Protein AF-A0A5J5KSU1-F1 (afdb_monomer)

InterPro domains:
  IPR002043 Uracil-DNA glycosylase family 1 [PTHR11264] (1-65)
  IPR036895 Uracil-DNA glycosylase-like domain superfamily [G3DSA:3.40.470.10] (1-66)
  IPR036895 Uracil-DNA glycosylase-like domain superfamily [SSF52141] (2-66)

Secondary structure (DSSP, 8-state):
---SHHHHHHHHHHHHHT-SS--EEEEESHHHHHHGGG---TTSEEEEE--SSTTTGGGTTTT---

Nearest PDB structures (foldseek):
  3tr7-assembly1_A  TM=9.215E-01  e=5.087E-05  Coxiella burnetii
  3zor-assembly1_A  TM=9.537E-01  e=1.734E-04  Bacillus subtilis subsp. subtilis str. 168
  5eug-assembly1_A  TM=9.482E-01  e=1.620E-04  Escherichia coli B
  1lqm-assembly4_G  TM=9.380E-01  e=2.278E-04  Escherichia coli
  8i6d-assembly1_A  TM=9.481E-01  e=8.899E-04  Mycobacterium tuberculosis H37Rv

Radius of gyration: 13.36 Å; Cα contacts (8 Å, |Δi|>4): 69; chains: 1; bounding box: 31×30×28 Å

Sequence (66 aa):
KKLGWATFTDHVLEELNNYDKPLVFILWGNHAIKAASGITNPQHLIIKGVHPSPLAASRGFFGSKP

Solvent-accessible surface area (backbone atoms only — not comparable to full-atom values): 4083 Å² total; per-residue (Å²): 134,91,84,57,58,65,64,55,52,50,51,53,50,53,54,58,39,69,45,94,63,73,47,78,47,80,26,52,25,72,67,46,48,56,69,51,64,79,60,71,49,84,69,44,48,79,47,78,46,40,27,76,52,85,94,38,15,88,80,45,29,71,88,52,83,125

pLDDT: mean 95.93, std 5.37, range [59.25, 98.44]

Organism: NCBI:txid1461025

Structure (mmCIF, N/CA/C/O backbone):
data_AF-A0A5J5KSU1-F1
#
_entry.id   AF-A0A5J5KSU1-F1
#
loop_
_atom_site.group_PDB
_atom_site.id
_atom_site.type_symbol
_atom_site.label_atom_id
_atom_site.label_alt_id
_atom_site.label_comp_id
_atom_site.label_asym_id
_atom_site.label_entity_id
_atom_site.label_seq_id
_atom_site.pdbx_PDB_ins_code
_atom_site.Cartn_x
_atom_site.Cartn_y
_atom_site.Cartn_z
_atom_site.occupancy
_atom_site.B_iso_or_equiv
_atom_s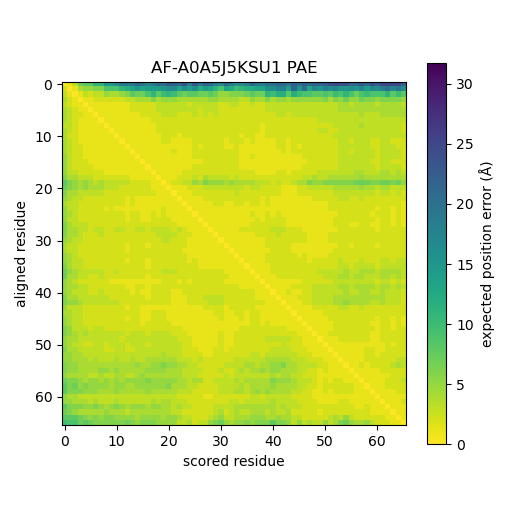ite.auth_seq_id
_atom_site.auth_comp_id
_atom_site.auth_asym_id
_atom_site.auth_atom_id
_atom_site.pdbx_PDB_model_num
ATOM 1 N N . LYS A 1 1 ? 16.378 14.456 -6.550 1.00 59.25 1 LYS A N 1
ATOM 2 C CA . LYS A 1 1 ? 15.899 15.416 -5.519 1.00 59.25 1 LYS A CA 1
ATOM 3 C C . LYS A 1 1 ? 14.837 14.704 -4.678 1.00 59.25 1 LYS A C 1
ATOM 5 O O . LYS A 1 1 ? 13.950 14.116 -5.281 1.00 59.25 1 LYS A O 1
ATOM 10 N N . LYS A 1 2 ? 14.926 14.686 -3.340 1.00 78.75 2 LYS A N 1
ATOM 11 C CA . LYS A 1 2 ? 13.823 14.208 -2.482 1.00 78.75 2 LYS A CA 1
ATOM 12 C C . LYS A 1 2 ? 12.841 15.369 -2.3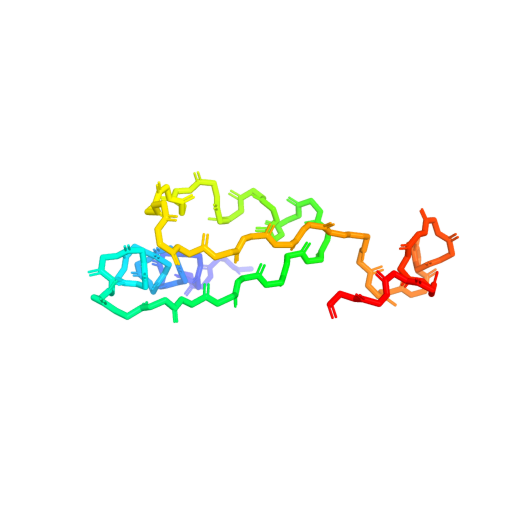17 1.00 78.75 2 LYS A C 1
ATOM 14 O O . LYS A 1 2 ? 13.223 16.388 -1.761 1.00 78.75 2 LYS A O 1
ATOM 19 N N . LEU A 1 3 ? 11.635 15.241 -2.869 1.00 92.81 3 LEU A N 1
ATOM 20 C CA . LEU A 1 3 ? 10.648 16.331 -2.940 1.00 92.81 3 LEU A CA 1
ATOM 21 C C . LEU A 1 3 ? 9.627 16.319 -1.786 1.00 92.81 3 LEU A C 1
ATOM 23 O O . LEU A 1 3 ? 8.670 17.074 -1.828 1.00 92.81 3 LEU A O 1
ATOM 27 N N . GLY A 1 4 ? 9.796 15.451 -0.782 1.00 93.94 4 GLY A N 1
ATOM 28 C CA . GLY A 1 4 ? 8.861 15.336 0.348 1.00 93.94 4 GLY A CA 1
ATOM 29 C C . GLY A 1 4 ? 7.620 14.473 0.088 1.00 93.94 4 GLY A C 1
ATOM 30 O O . GLY A 1 4 ? 6.830 14.272 0.999 1.00 93.94 4 GLY A O 1
ATOM 31 N N . TRP A 1 5 ? 7.471 13.899 -1.113 1.00 94.38 5 TRP A N 1
ATOM 32 C CA . TRP A 1 5 ? 6.324 13.046 -1.457 1.00 94.38 5 TRP A CA 1
ATOM 33 C C . TRP A 1 5 ? 6.102 11.876 -0.500 1.00 94.38 5 TRP A C 1
ATOM 35 O O . TRP A 1 5 ? 4.955 11.583 -0.202 1.00 94.38 5 TRP A O 1
ATOM 45 N N . ALA A 1 6 ? 7.176 11.254 0.002 1.00 93.56 6 ALA A N 1
ATOM 46 C CA . ALA A 1 6 ? 7.068 10.161 0.968 1.00 93.56 6 ALA A CA 1
ATOM 47 C C . ALA A 1 6 ? 6.306 10.601 2.227 1.00 93.56 6 ALA A C 1
ATOM 49 O O . ALA A 1 6 ? 5.310 9.985 2.567 1.00 93.56 6 ALA A O 1
ATOM 50 N N . THR A 1 7 ? 6.682 11.735 2.828 1.00 95.12 7 THR A N 1
ATOM 51 C CA . THR A 1 7 ? 6.001 12.294 4.007 1.00 95.12 7 THR A CA 1
ATOM 52 C C . THR A 1 7 ? 4.520 12.550 3.747 1.00 95.12 7 THR A C 1
ATOM 54 O O . THR A 1 7 ? 3.681 12.210 4.571 1.00 95.12 7 THR A O 1
ATOM 57 N N . PHE A 1 8 ? 4.185 13.113 2.583 1.00 96.19 8 PHE A N 1
ATOM 58 C CA . PHE A 1 8 ? 2.789 13.326 2.209 1.00 96.19 8 PHE A CA 1
ATOM 59 C C . PHE A 1 8 ? 2.023 12.002 2.094 1.00 96.19 8 PHE A C 1
ATOM 61 O O . PHE A 1 8 ? 0.950 11.860 2.673 1.00 96.19 8 PHE A O 1
ATOM 68 N N . THR A 1 9 ? 2.567 11.019 1.372 1.00 95.94 9 THR A N 1
ATOM 69 C CA . THR A 1 9 ? 1.896 9.724 1.191 1.00 95.94 9 THR A CA 1
ATOM 70 C C . THR A 1 9 ? 1.811 8.916 2.481 1.00 95.94 9 THR A C 1
ATOM 72 O O . THR A 1 9 ? 0.821 8.219 2.672 1.00 95.94 9 THR A O 1
ATOM 75 N N . ASP A 1 10 ? 2.801 9.030 3.368 1.00 96.25 10 ASP A N 1
ATOM 76 C CA . ASP A 1 10 ? 2.806 8.360 4.670 1.00 96.25 10 ASP A CA 1
ATOM 77 C C . ASP A 1 10 ? 1.650 8.885 5.538 1.00 96.25 10 ASP A C 1
ATOM 79 O O . ASP A 1 10 ? 0.890 8.087 6.082 1.00 96.25 10 ASP A O 1
ATOM 83 N N . HIS A 1 11 ? 1.429 10.205 5.567 1.00 97.75 11 HIS A N 1
ATOM 84 C CA . HIS A 1 11 ? 0.272 10.792 6.253 1.00 97.75 11 HIS A CA 1
ATOM 85 C C . HIS A 1 11 ? -1.063 10.403 5.613 1.00 97.75 11 HIS A C 1
ATOM 87 O O . HIS A 1 11 ? -2.021 10.120 6.321 1.00 97.75 11 HIS A O 1
ATOM 93 N N . VAL A 1 12 ? -1.146 10.332 4.280 1.00 98.12 12 VAL A N 1
ATOM 94 C CA . VAL A 1 12 ? -2.369 9.844 3.617 1.00 98.12 12 VAL A CA 1
ATOM 95 C C . VAL A 1 12 ? -2.683 8.406 4.044 1.00 98.12 12 VAL A C 1
ATOM 97 O O . VAL A 1 12 ? -3.838 8.087 4.305 1.00 98.12 12 VAL A O 1
ATOM 100 N N . LEU A 1 13 ? -1.677 7.531 4.135 1.00 98.00 13 LEU A N 1
ATOM 101 C CA . LEU A 1 13 ? -1.868 6.14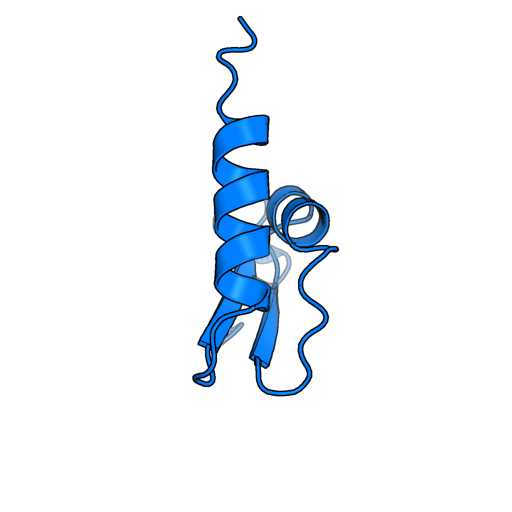8 4.583 1.00 98.00 13 LEU A CA 1
ATOM 102 C C . LEU A 1 13 ? -2.271 6.065 6.062 1.00 98.00 13 LEU A C 1
ATOM 104 O O . LEU A 1 13 ? -3.103 5.228 6.407 1.00 98.00 13 LEU A O 1
ATOM 108 N N . GLU A 1 14 ? -1.723 6.931 6.913 1.00 98.25 14 GLU A N 1
ATOM 109 C CA . GLU A 1 14 ? -2.108 7.051 8.324 1.00 98.25 14 GLU A CA 1
ATOM 110 C C . GLU A 1 14 ? -3.584 7.449 8.479 1.00 98.25 14 GLU A C 1
ATOM 112 O O . GLU A 1 14 ? -4.339 6.766 9.173 1.00 98.25 14 GLU A O 1
ATOM 117 N N . GLU A 1 15 ? -4.025 8.487 7.765 1.00 98.38 15 GLU A N 1
ATOM 118 C CA . GLU A 1 15 ? -5.426 8.924 7.765 1.00 98.38 15 GLU A CA 1
ATOM 119 C C . GLU A 1 15 ? -6.362 7.833 7.231 1.00 98.38 15 GLU A C 1
ATOM 121 O O . GLU A 1 15 ? -7.411 7.561 7.816 1.00 98.38 15 GLU A O 1
ATOM 126 N N . LEU A 1 16 ? -5.968 7.144 6.153 1.00 98.19 16 LEU A N 1
ATOM 127 C CA . LEU A 1 16 ? -6.755 6.041 5.600 1.00 98.19 16 LEU A CA 1
ATOM 128 C C . LEU A 1 16 ? -6.835 4.841 6.549 1.00 98.19 16 LEU A C 1
ATOM 130 O O . LEU A 1 16 ? -7.867 4.183 6.569 1.00 98.19 16 LEU A O 1
ATOM 134 N N . ASN A 1 17 ? -5.799 4.559 7.345 1.00 98.31 17 ASN A N 1
ATOM 135 C CA . ASN A 1 17 ? -5.843 3.503 8.362 1.00 98.31 17 ASN A CA 1
ATOM 136 C C . ASN A 1 17 ? -6.851 3.813 9.480 1.00 98.31 17 ASN A C 1
ATOM 138 O O . ASN A 1 17 ? -7.474 2.904 10.028 1.00 98.31 17 ASN A O 1
ATOM 142 N N . ASN A 1 18 ? -7.009 5.092 9.815 1.00 97.81 18 ASN A N 1
ATOM 143 C CA . ASN A 1 18 ? -7.964 5.556 10.820 1.00 97.81 18 ASN A CA 1
ATOM 144 C C . ASN A 1 18 ? -9.378 5.750 10.251 1.00 97.81 18 ASN A C 1
ATOM 146 O O . ASN A 1 18 ? -10.293 6.100 10.997 1.00 97.81 18 A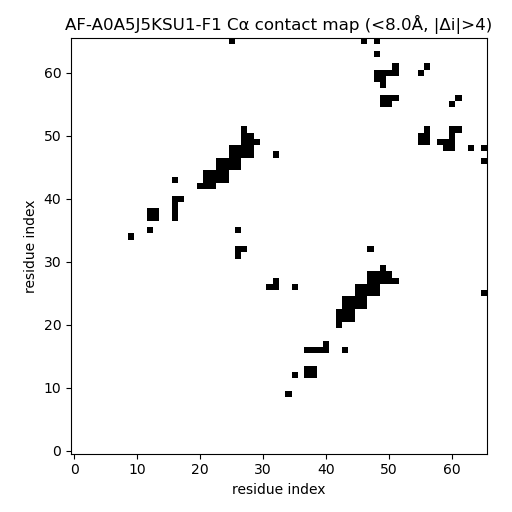SN A O 1
ATOM 150 N N . TYR A 1 19 ? -9.570 5.524 8.947 1.00 97.69 19 TYR A N 1
ATOM 151 C CA . TYR A 1 19 ? -10.863 5.687 8.305 1.00 97.69 19 TYR A CA 1
ATOM 152 C C . TYR A 1 19 ? -11.881 4.682 8.855 1.00 97.69 19 TYR A C 1
ATOM 154 O O . TYR A 1 19 ? -11.599 3.496 9.043 1.00 97.69 19 TYR A O 1
ATOM 162 N N . ASP A 1 20 ? -13.090 5.169 9.116 1.00 94.81 20 ASP A N 1
ATOM 163 C CA . ASP A 1 20 ? -14.144 4.441 9.822 1.00 94.81 20 ASP A CA 1
ATOM 164 C C . ASP A 1 20 ? -14.880 3.420 8.944 1.00 94.81 20 ASP A C 1
ATOM 166 O O . ASP A 1 20 ? -15.623 2.581 9.456 1.00 94.81 20 ASP A O 1
ATOM 170 N N . LYS A 1 21 ? -14.664 3.456 7.624 1.00 98.00 21 LYS A N 1
ATOM 171 C CA . LYS A 1 21 ? -15.261 2.512 6.674 1.00 98.00 21 LYS A CA 1
ATOM 172 C C . LYS A 1 21 ? -14.237 1.499 6.162 1.00 98.00 21 LYS A C 1
ATOM 174 O O . LYS A 1 21 ? -13.066 1.838 5.989 1.00 98.00 21 LYS A O 1
ATOM 179 N N . PRO A 1 22 ? -14.675 0.272 5.827 1.00 98.12 22 PRO A N 1
ATOM 180 C CA . PRO A 1 22 ? -13.823 -0.712 5.174 1.00 98.12 22 PRO A CA 1
ATOM 181 C C . PRO A 1 22 ? -13.220 -0.177 3.869 1.00 98.12 22 PRO A C 1
ATOM 183 O O . PRO A 1 22 ? -13.927 0.356 3.014 1.00 98.12 22 PRO A O 1
ATOM 186 N N . LEU A 1 23 ? -11.912 -0.371 3.707 1.00 98.44 23 LEU A N 1
ATOM 187 C CA . LEU A 1 23 ? -11.146 -0.029 2.513 1.00 98.44 23 LEU A CA 1
ATOM 188 C C . LEU A 1 23 ? -10.401 -1.264 2.013 1.00 98.44 23 LEU A C 1
ATOM 190 O O . LEU A 1 23 ? -10.053 -2.152 2.794 1.00 98.44 23 LEU A O 1
ATOM 194 N N . VAL A 1 24 ? -10.127 -1.298 0.709 1.00 98.38 24 VAL A N 1
ATOM 195 C CA . VAL A 1 24 ? -9.280 -2.320 0.089 1.00 98.38 24 VAL A CA 1
ATOM 196 C C . VAL A 1 24 ? -7.983 -1.670 -0.382 1.00 98.38 24 VAL A C 1
ATOM 198 O O . VAL A 1 24 ? -8.002 -0.756 -1.205 1.00 98.38 24 VAL A O 1
ATOM 201 N N . PHE A 1 25 ? -6.851 -2.165 0.116 1.00 98.31 25 PHE A N 1
ATOM 202 C CA . PHE A 1 25 ? -5.513 -1.746 -0.291 1.00 98.31 25 PHE A CA 1
ATOM 203 C C . PHE A 1 25 ? -4.913 -2.796 -1.223 1.00 98.31 25 PHE A C 1
ATOM 205 O O . PHE A 1 25 ? -4.560 -3.891 -0.783 1.00 98.31 25 PHE A O 1
ATOM 212 N N . ILE A 1 26 ? -4.757 -2.455 -2.503 1.00 98.31 26 ILE A N 1
ATOM 213 C CA . ILE A 1 26 ? -4.081 -3.309 -3.485 1.00 98.31 26 ILE A CA 1
ATOM 214 C C . ILE A 1 26 ? -2.628 -2.843 -3.623 1.00 98.31 26 ILE A C 1
ATOM 216 O O . ILE A 1 26 ? -2.339 -1.771 -4.155 1.00 98.31 26 ILE A O 1
ATOM 220 N N . LEU A 1 27 ? -1.699 -3.648 -3.109 1.00 98.25 27 LEU A N 1
ATOM 221 C CA . LEU A 1 27 ? -0.287 -3.314 -2.946 1.00 98.25 27 LEU A CA 1
ATOM 222 C C . LEU A 1 27 ? 0.574 -4.134 -3.906 1.00 98.25 27 LEU A C 1
ATOM 224 O O . LEU A 1 27 ? 0.944 -5.280 -3.630 1.00 98.25 27 LEU A O 1
ATOM 228 N N . TRP A 1 28 ? 0.938 -3.526 -5.030 1.00 98.12 28 TRP A N 1
ATOM 229 C CA . TRP A 1 28 ? 1.770 -4.168 -6.038 1.00 98.12 28 TRP A CA 1
ATOM 230 C C . TRP A 1 28 ? 3.251 -3.805 -5.891 1.00 98.12 28 TRP A C 1
ATOM 232 O O . TRP A 1 28 ? 3.673 -2.669 -6.108 1.00 98.12 28 TRP A O 1
ATOM 242 N N . GLY A 1 29 ? 4.069 -4.809 -5.579 1.00 97.81 29 GLY A N 1
ATOM 243 C CA . GLY A 1 29 ? 5.515 -4.690 -5.431 1.00 97.81 29 GLY A CA 1
ATOM 244 C C . GLY A 1 29 ? 5.979 -4.283 -4.031 1.00 97.81 29 GLY A C 1
ATOM 245 O O . GLY A 1 29 ? 5.261 -3.673 -3.241 1.00 97.81 29 GLY A O 1
ATOM 246 N N . ASN A 1 30 ? 7.243 -4.598 -3.735 1.00 97.19 30 ASN A N 1
ATOM 247 C CA . ASN A 1 30 ? 7.823 -4.426 -2.400 1.00 97.19 30 ASN A CA 1
ATOM 248 C C . ASN A 1 30 ? 7.816 -2.976 -1.902 1.00 97.19 30 ASN A C 1
ATOM 250 O O . ASN A 1 30 ? 7.785 -2.761 -0.697 1.00 97.19 30 ASN A O 1
ATOM 254 N N . HIS A 1 31 ? 7.857 -1.987 -2.797 1.00 96.31 31 HIS A N 1
ATOM 255 C CA . HIS A 1 31 ? 7.795 -0.583 -2.395 1.00 96.31 31 HIS A CA 1
ATOM 256 C C . HIS A 1 31 ? 6.418 -0.229 -1.814 1.00 96.31 31 HIS A C 1
ATOM 258 O O . HIS A 1 31 ? 6.349 0.311 -0.716 1.00 96.31 31 HIS A O 1
ATOM 264 N N . ALA A 1 32 ? 5.330 -0.599 -2.503 1.00 97.31 32 ALA A N 1
ATOM 265 C CA . ALA A 1 32 ? 3.964 -0.384 -2.020 1.00 97.31 32 ALA A CA 1
ATOM 266 C C . ALA A 1 32 ? 3.690 -1.175 -0.732 1.00 97.31 32 ALA A C 1
ATOM 268 O O . ALA A 1 32 ? 3.149 -0.634 0.227 1.00 97.31 32 ALA A O 1
ATOM 269 N N . ILE A 1 33 ? 4.143 -2.434 -0.678 1.00 97.75 33 ILE A N 1
ATOM 270 C CA . ILE A 1 33 ? 3.997 -3.293 0.507 1.00 97.75 33 ILE A CA 1
ATOM 271 C C . ILE A 1 33 ? 4.705 -2.693 1.729 1.00 97.75 33 ILE A C 1
ATOM 273 O O . ILE A 1 33 ? 4.180 -2.778 2.835 1.00 97.75 33 ILE A O 1
ATOM 277 N N . LYS A 1 34 ? 5.888 -2.093 1.542 1.00 97.25 34 LYS A N 1
ATOM 278 C CA . LYS A 1 34 ? 6.628 -1.432 2.625 1.00 97.25 34 LYS A CA 1
ATOM 279 C C . LYS A 1 34 ? 5.986 -0.116 3.055 1.00 97.25 34 LYS A C 1
ATOM 281 O O . LYS A 1 34 ? 5.937 0.130 4.251 1.00 97.25 34 LYS A O 1
ATOM 286 N N . ALA A 1 35 ? 5.508 0.697 2.112 1.00 96.06 35 ALA A N 1
ATOM 287 C CA . ALA A 1 35 ? 4.855 1.971 2.421 1.00 96.06 35 ALA A CA 1
ATOM 288 C C . ALA A 1 35 ? 3.583 1.767 3.262 1.00 96.06 35 ALA A C 1
ATOM 290 O O . ALA A 1 35 ? 3.348 2.483 4.224 1.00 96.06 35 ALA A O 1
ATOM 291 N N . ALA A 1 36 ? 2.804 0.728 2.959 1.00 96.81 36 ALA A N 1
ATOM 292 C CA . ALA A 1 36 ? 1.575 0.405 3.680 1.00 96.81 36 ALA A CA 1
ATOM 293 C C . ALA A 1 36 ? 1.784 -0.491 4.921 1.00 96.81 36 ALA A C 1
ATOM 295 O O . ALA A 1 36 ? 0.834 -1.120 5.383 1.00 96.81 36 ALA A O 1
ATOM 296 N N . SER A 1 37 ? 3.000 -0.589 5.476 1.00 96.00 37 SER A N 1
ATOM 297 C CA . SER A 1 37 ? 3.257 -1.407 6.676 1.00 96.00 37 SER A CA 1
ATOM 298 C C . SER A 1 37 ? 2.511 -0.913 7.923 1.00 96.00 37 SER A C 1
ATOM 300 O O . SER A 1 37 ? 2.265 -1.708 8.827 1.00 96.00 37 SER A O 1
ATOM 302 N N . GLY A 1 38 ? 2.137 0.371 7.952 1.00 96.31 38 GLY A N 1
ATOM 303 C CA . GLY A 1 38 ? 1.342 0.989 9.015 1.00 96.31 38 GLY A CA 1
ATOM 304 C C . GLY A 1 38 ? -0.167 0.736 8.926 1.00 96.31 38 GLY A C 1
ATOM 305 O O . GLY A 1 38 ? -0.881 1.058 9.874 1.00 96.31 38 GLY A O 1
ATOM 306 N N . ILE A 1 39 ? -0.667 0.140 7.833 1.00 97.88 39 ILE A N 1
ATOM 307 C CA . ILE A 1 39 ? -2.086 -0.219 7.716 1.00 97.88 39 ILE A CA 1
ATOM 308 C C . ILE A 1 39 ? -2.349 -1.459 8.581 1.00 97.88 39 ILE A C 1
ATOM 310 O O . ILE A 1 39 ? -1.992 -2.579 8.213 1.00 97.88 39 ILE A O 1
ATOM 314 N N . THR A 1 40 ? -2.946 -1.246 9.751 1.00 97.19 40 THR A N 1
ATOM 315 C CA . THR A 1 40 ? -3.176 -2.258 10.797 1.00 97.19 40 THR A CA 1
ATOM 316 C C . THR A 1 40 ? -4.647 -2.412 11.184 1.00 97.19 40 THR A C 1
ATOM 318 O O . THR A 1 40 ? -4.988 -3.347 11.908 1.00 97.19 40 THR A O 1
ATOM 321 N N . ASN A 1 41 ? -5.529 -1.534 10.700 1.00 97.44 41 ASN A N 1
ATOM 322 C CA . ASN A 1 41 ? -6.956 -1.589 10.995 1.00 97.44 41 ASN A CA 1
ATOM 323 C C . ASN A 1 41 ? -7.588 -2.887 10.438 1.00 97.44 41 ASN A C 1
ATOM 325 O O . ASN A 1 41 ? -7.562 -3.111 9.223 1.00 97.44 41 ASN A O 1
ATOM 329 N N . PRO A 1 42 ? -8.185 -3.740 11.296 1.00 97.00 42 PRO A N 1
ATOM 330 C CA . PRO A 1 42 ? -8.697 -5.054 10.902 1.00 97.00 42 PRO A CA 1
ATOM 331 C C . PRO A 1 42 ? -9.945 -4.998 10.009 1.00 97.00 42 PRO A C 1
ATOM 333 O O . PRO A 1 42 ? -10.333 -6.020 9.449 1.00 97.00 42 PRO A O 1
AT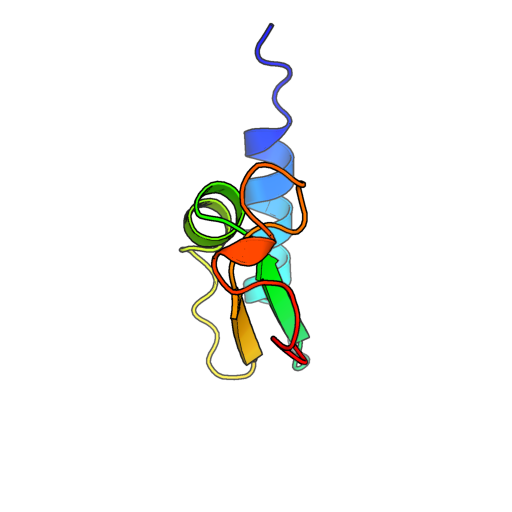OM 336 N N . GLN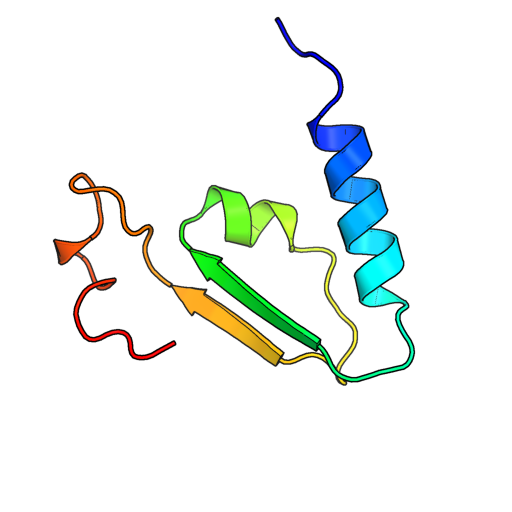 A 1 43 ? -10.586 -3.832 9.870 1.00 97.69 43 GLN A N 1
ATOM 337 C CA . GLN A 1 43 ? -11.715 -3.638 8.953 1.00 97.69 43 GLN A CA 1
ATOM 338 C C . GLN A 1 43 ? -11.271 -3.481 7.494 1.00 97.69 43 GLN A C 1
ATOM 340 O O . GLN A 1 43 ? -12.103 -3.528 6.586 1.00 97.69 43 GLN A O 1
ATOM 345 N N . HIS A 1 44 ? -9.982 -3.243 7.253 1.00 98.31 44 HIS A N 1
ATOM 346 C CA . HIS A 1 44 ? -9.442 -3.074 5.913 1.00 98.31 44 HIS A CA 1
ATOM 347 C C . HIS A 1 44 ? -8.951 -4.403 5.342 1.00 98.31 44 HIS A C 1
ATOM 349 O O . HIS A 1 44 ? -8.346 -5.222 6.034 1.00 98.31 44 HIS A O 1
ATOM 355 N N . LEU A 1 45 ? -9.163 -4.595 4.042 1.00 98.31 45 LEU A N 1
ATOM 356 C CA . LEU A 1 45 ? -8.613 -5.723 3.304 1.00 98.31 45 LEU A CA 1
ATOM 357 C C . LEU A 1 45 ? -7.305 -5.301 2.637 1.00 98.31 45 LEU A C 1
ATOM 359 O O . LEU A 1 45 ? -7.259 -4.312 1.908 1.00 98.31 45 LEU A O 1
ATOM 363 N N . ILE A 1 46 ? -6.245 -6.080 2.842 1.00 98.06 46 ILE A N 1
ATOM 364 C CA . ILE A 1 46 ? -4.944 -5.838 2.218 1.00 98.06 46 ILE A CA 1
ATOM 365 C C . ILE A 1 46 ? -4.639 -6.973 1.244 1.00 98.06 46 ILE A C 1
ATOM 367 O O . ILE A 1 46 ? -4.483 -8.125 1.647 1.00 98.06 46 ILE A O 1
ATOM 371 N N . ILE A 1 47 ? -4.482 -6.631 -0.032 1.00 98.25 47 ILE A N 1
ATOM 372 C CA . ILE A 1 47 ? -4.116 -7.555 -1.106 1.00 98.25 47 ILE A CA 1
ATOM 373 C C . ILE A 1 47 ? -2.706 -7.204 -1.561 1.00 98.25 47 ILE A C 1
ATOM 375 O O . ILE A 1 47 ? -2.439 -6.090 -2.005 1.00 98.25 47 ILE A O 1
ATOM 379 N N . LYS A 1 48 ? -1.776 -8.150 -1.434 1.00 97.81 48 LYS A N 1
ATOM 380 C CA . LYS A 1 48 ? -0.368 -7.963 -1.810 1.00 97.81 48 LYS A CA 1
ATOM 381 C C . LYS A 1 48 ? -0.069 -8.770 -3.063 1.00 97.81 48 LYS A C 1
ATOM 383 O O . LYS A 1 48 ? -0.455 -9.931 -3.156 1.00 97.81 48 LYS A O 1
ATOM 388 N N . GLY A 1 49 ? 0.654 -8.176 -4.005 1.00 97.12 49 GLY A N 1
ATOM 389 C CA . GLY A 1 49 ? 0.990 -8.837 -5.262 1.00 97.12 49 GLY A CA 1
ATOM 390 C C . GLY A 1 49 ? 2.274 -8.324 -5.896 1.00 97.12 49 GLY A C 1
ATOM 391 O O . GLY A 1 49 ? 2.911 -7.379 -5.426 1.00 97.12 49 GLY A O 1
ATOM 392 N N . VAL A 1 50 ? 2.664 -8.961 -6.995 1.00 97.88 50 VAL A N 1
ATOM 393 C CA . VAL A 1 50 ? 3.823 -8.552 -7.794 1.00 97.88 50 VAL A CA 1
ATOM 394 C C . VAL A 1 50 ? 3.499 -7.277 -8.581 1.00 97.88 50 VAL A C 1
ATOM 396 O O . VAL A 1 50 ? 2.356 -7.045 -8.954 1.00 97.88 50 VAL A O 1
ATOM 399 N N . HIS A 1 51 ? 4.503 -6.433 -8.832 1.00 98.00 51 HIS A N 1
ATOM 400 C CA . HIS A 1 51 ? 4.326 -5.196 -9.596 1.00 98.00 51 HIS A CA 1
ATOM 401 C C . HIS A 1 51 ? 3.957 -5.460 -11.076 1.00 98.00 51 HIS A C 1
ATOM 403 O O . HIS A 1 51 ? 4.578 -6.335 -11.683 1.00 98.00 51 HIS A O 1
ATOM 409 N N . PRO A 1 52 ? 3.036 -4.684 -11.692 1.00 97.31 52 PRO A N 1
ATOM 410 C CA . PRO A 1 52 ? 2.613 -4.850 -13.093 1.00 97.31 52 PRO A CA 1
ATOM 411 C C . PRO A 1 52 ? 3.670 -4.502 -14.147 1.00 97.31 52 PRO A C 1
ATOM 413 O O . PRO A 1 52 ? 3.480 -4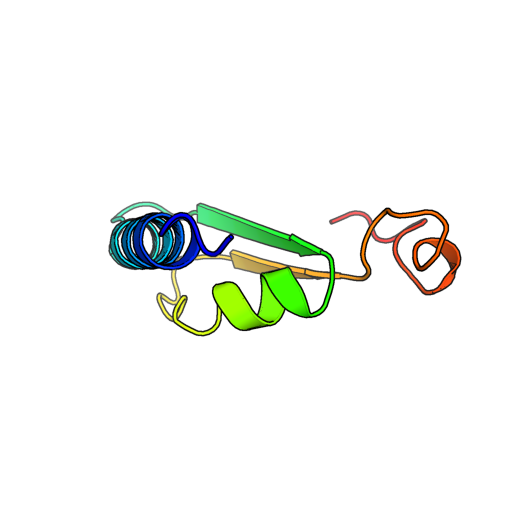.788 -15.325 1.00 97.31 52 PRO A O 1
ATOM 416 N N . SER A 1 53 ? 4.776 -3.857 -13.761 1.00 97.38 53 SER A N 1
ATOM 417 C CA . SER A 1 53 ? 5.869 -3.536 -14.695 1.00 97.38 53 SER A CA 1
ATOM 418 C C . SER A 1 53 ? 6.352 -4.795 -15.430 1.00 97.38 53 SER A C 1
ATOM 420 O O . SER A 1 53 ? 6.507 -5.833 -14.779 1.00 97.38 53 SER A O 1
ATOM 422 N N . PRO A 1 54 ? 6.705 -4.708 -16.731 1.00 96.44 54 PRO A N 1
ATOM 423 C CA . PRO A 1 54 ? 7.258 -5.831 -17.494 1.00 96.44 54 PRO A CA 1
ATOM 424 C C . PRO A 1 54 ? 8.445 -6.528 -16.813 1.00 96.44 54 PRO A C 1
ATOM 426 O O . PRO A 1 54 ? 8.614 -7.735 -16.946 1.00 96.44 54 PRO A O 1
ATOM 429 N N . LEU A 1 55 ? 9.224 -5.792 -16.010 1.00 95.81 55 LEU A N 1
ATOM 430 C CA . LEU A 1 55 ? 10.362 -6.320 -15.247 1.00 95.81 55 LEU A CA 1
ATOM 431 C C . LEU A 1 55 ? 9.969 -7.330 -14.157 1.00 95.81 55 LEU A C 1
ATOM 433 O O . LEU A 1 55 ? 10.840 -8.003 -13.600 1.00 95.81 55 LEU A O 1
ATOM 437 N N . ALA A 1 56 ? 8.690 -7.392 -13.786 1.00 94.69 56 ALA A N 1
ATOM 438 C CA . ALA A 1 56 ? 8.190 -8.198 -12.680 1.00 94.69 56 ALA A CA 1
ATOM 439 C C . ALA A 1 56 ? 6.905 -8.967 -12.989 1.00 94.69 56 ALA A C 1
ATOM 441 O O . ALA A 1 56 ? 6.677 -9.990 -12.354 1.00 94.69 56 ALA A O 1
ATOM 442 N N . ALA A 1 57 ? 6.094 -8.527 -13.949 1.00 96.12 57 ALA A N 1
ATOM 443 C CA . ALA A 1 57 ? 4.723 -8.997 -14.107 1.00 96.12 57 ALA A CA 1
ATOM 444 C C . ALA A 1 57 ? 4.588 -10.519 -14.296 1.00 96.12 57 ALA A C 1
ATOM 446 O O . ALA A 1 57 ? 3.684 -11.142 -13.736 1.00 96.12 57 ALA A O 1
ATOM 447 N N . SER A 1 58 ? 5.526 -11.139 -15.017 1.00 96.69 58 SER A N 1
ATOM 448 C CA . SER A 1 58 ? 5.565 -12.592 -15.233 1.00 96.69 58 SER A CA 1
ATOM 449 C C . SER A 1 58 ? 5.811 -13.406 -13.958 1.00 96.69 58 SER A C 1
ATOM 451 O O .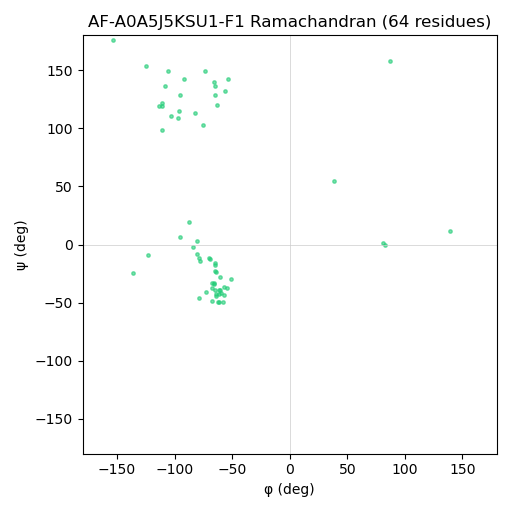 SER A 1 58 ? 5.500 -14.591 -13.932 1.00 96.69 58 SER A O 1
ATOM 453 N N . ARG A 1 59 ? 6.317 -12.789 -12.880 1.00 95.81 59 ARG A N 1
ATOM 454 C CA . ARG A 1 59 ? 6.566 -13.454 -11.588 1.00 95.81 59 ARG A CA 1
ATOM 455 C C . ARG A 1 59 ? 5.316 -13.609 -10.715 1.00 95.81 59 ARG A C 1
ATOM 457 O O . ARG A 1 59 ? 5.444 -14.063 -9.584 1.00 95.81 59 ARG A O 1
ATOM 464 N N . GLY A 1 60 ? 4.136 -13.211 -11.198 1.00 94.19 60 GLY A N 1
ATOM 465 C CA . GLY A 1 60 ? 2.873 -13.432 -10.483 1.00 94.19 60 GLY A CA 1
ATOM 466 C C . GLY A 1 60 ? 1.875 -12.275 -10.506 1.00 94.19 60 GLY A C 1
ATOM 467 O O . GLY A 1 60 ? 0.924 -12.302 -9.736 1.00 94.19 60 GLY A O 1
ATOM 468 N N . PHE A 1 61 ? 2.067 -11.248 -11.343 1.00 97.56 61 PHE A N 1
ATOM 469 C CA . PHE A 1 61 ? 1.028 -10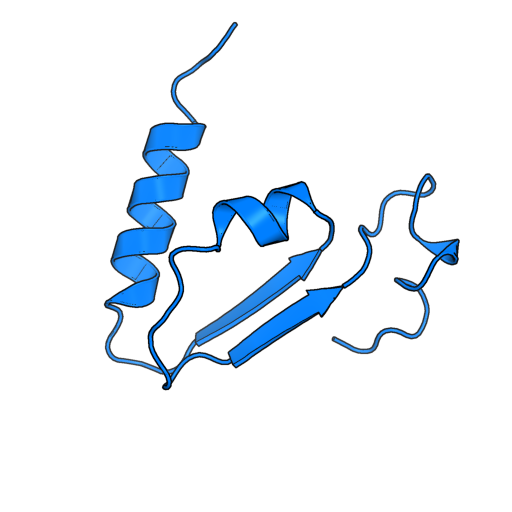.235 -11.566 1.00 97.56 61 PHE A CA 1
ATOM 470 C C . PHE A 1 61 ? -0.040 -10.756 -12.537 1.00 97.56 61 PHE A C 1
ATOM 472 O O . PHE A 1 61 ? -1.235 -10.636 -12.273 1.00 97.56 61 PHE A O 1
ATOM 479 N N . PHE A 1 62 ? 0.366 -11.369 -13.654 1.00 97.12 62 PHE A N 1
ATOM 480 C CA . PHE A 1 62 ? -0.587 -11.955 -14.597 1.00 97.12 62 PHE A CA 1
ATOM 481 C C . PHE A 1 62 ? -1.333 -13.129 -13.956 1.00 97.12 62 PHE A C 1
ATOM 483 O O . PHE A 1 62 ? -0.720 -14.029 -13.391 1.00 97.12 62 PHE A O 1
ATOM 490 N N . GLY A 1 63 ? -2.666 -13.099 -14.031 1.00 96.12 63 GLY A N 1
ATOM 491 C CA . GLY A 1 63 ? -3.530 -14.086 -13.381 1.00 96.12 63 GLY A CA 1
ATOM 492 C C . GLY A 1 63 ? -3.790 -13.837 -11.891 1.00 96.12 63 GLY A C 1
ATOM 493 O O . GLY A 1 63 ? -4.524 -14.618 -11.296 1.00 96.12 63 GLY A O 1
ATOM 494 N N . SER A 1 64 ? -3.255 -12.757 -11.302 1.00 95.75 64 SER A N 1
ATOM 495 C CA . SER A 1 64 ? -3.381 -12.484 -9.859 1.00 95.75 64 SER A CA 1
ATOM 496 C C . SER A 1 64 ? -4.807 -12.215 -9.372 1.00 95.75 64 SER A C 1
ATOM 498 O O . SER A 1 64 ? -5.058 -12.434 -8.195 1.00 95.75 64 SER A O 1
ATOM 500 N N . LYS A 1 65 ? -5.723 -11.784 -10.258 1.00 94.06 65 LYS A N 1
ATOM 501 C CA . LYS A 1 65 ? -7.135 -11.461 -9.949 1.00 94.06 65 LYS A CA 1
ATOM 502 C C . LYS A 1 65 ? -7.294 -10.754 -8.582 1.00 94.06 65 LYS A C 1
ATOM 504 O O . LYS A 1 65 ? -7.995 -11.289 -7.721 1.00 94.06 65 LYS A O 1
ATOM 509 N N . PRO A 1 66 ? -6.571 -9.637 -8.373 1.00 87.00 66 PRO A N 1
ATOM 510 C CA . PRO A 1 66 ? -6.576 -8.921 -7.107 1.00 87.00 66 PRO A CA 1
ATOM 511 C C . PRO A 1 66 ? -7.918 -8.233 -6.861 1.00 87.00 66 PRO A C 1
ATOM 513 O O . PRO A 1 66 ? -8.674 -8.020 -7.838 1.00 87.00 66 PRO A O 1
#

Mean predicted aligned error: 2.81 Å

Foldseek 3Di:
DCPCVLVVLLVVLVVVLVDPAEEEAEAADPVSVVSNPVNDRPSYHYHYYHHCPPVTCVVTVVPVPD